Protein AF-A0A8G2E741-F1 (afdb_monomer_lite)

Structure (mmCIF, N/CA/C/O backbone):
data_AF-A0A8G2E741-F1
#
_entry.id   AF-A0A8G2E741-F1
#
loop_
_atom_site.group_PDB
_atom_site.id
_atom_site.type_symbol
_atom_site.label_atom_id
_atom_site.label_alt_id
_atom_site.label_comp_id
_atom_site.label_asym_id
_atom_site.label_entity_id
_atom_site.label_seq_id
_atom_site.pdbx_PDB_ins_code
_atom_site.Cartn_x
_atom_site.Cartn_y
_atom_site.Cartn_z
_atom_site.occupancy
_atom_site.B_iso_or_equiv
_atom_site.auth_seq_id
_atom_site.auth_comp_id
_atom_site.auth_asym_id
_atom_site.auth_atom_id
_atom_site.pdbx_PDB_model_num
ATOM 1 N N . MET A 1 1 ? 28.955 29.747 -35.456 1.00 38.81 1 MET A N 1
ATOM 2 C CA . MET A 1 1 ? 28.127 29.465 -34.266 1.00 38.81 1 MET A CA 1
ATOM 3 C C . MET A 1 1 ? 27.647 28.026 -34.385 1.00 38.81 1 MET A C 1
ATOM 5 O O . MET A 1 1 ? 26.784 27.757 -35.205 1.00 38.81 1 MET A O 1
ATOM 9 N N . MET A 1 2 ? 28.300 27.093 -33.686 1.00 48.16 2 MET A N 1
ATOM 10 C CA . MET A 1 2 ? 27.880 25.687 -33.627 1.00 48.16 2 MET A CA 1
ATOM 11 C C . MET A 1 2 ? 26.699 25.597 -32.660 1.00 48.16 2 MET A C 1
ATOM 13 O O . MET A 1 2 ? 26.872 25.781 -31.458 1.00 48.16 2 MET A O 1
ATOM 17 N N . LEU A 1 3 ? 25.498 25.375 -33.187 1.00 47.22 3 LEU A N 1
ATOM 18 C CA . LEU A 1 3 ? 24.336 25.026 -32.377 1.00 47.22 3 LEU A CA 1
ATOM 19 C C . LEU A 1 3 ? 24.486 23.552 -31.984 1.00 47.22 3 LEU A C 1
ATOM 21 O O . LEU A 1 3 ? 24.174 22.664 -32.777 1.00 47.22 3 LEU A O 1
ATOM 25 N N . CYS A 1 4 ? 25.005 23.295 -30.778 1.00 43.97 4 CYS A N 1
ATOM 26 C CA . CYS A 1 4 ? 24.917 21.983 -30.139 1.00 43.97 4 CYS A CA 1
ATOM 27 C C . CYS A 1 4 ? 23.437 21.627 -29.992 1.00 43.97 4 CYS A C 1
ATOM 29 O O . CYS A 1 4 ? 22.753 22.101 -29.087 1.00 43.97 4 CYS A O 1
ATOM 31 N N . SER A 1 5 ? 22.937 20.816 -30.919 1.00 54.34 5 SER A N 1
ATOM 32 C CA . SER A 1 5 ? 21.635 20.181 -30.787 1.00 54.34 5 SER A CA 1
ATOM 33 C C . SER A 1 5 ? 21.780 19.074 -29.753 1.00 54.34 5 SER A C 1
ATOM 35 O O . SER A 1 5 ? 22.284 17.996 -30.059 1.00 54.34 5 SER A O 1
ATOM 37 N N . CYS A 1 6 ? 21.370 19.347 -28.516 1.00 58.06 6 CYS A N 1
ATOM 38 C CA . CYS A 1 6 ? 21.086 18.301 -27.545 1.00 58.06 6 CYS A CA 1
ATOM 39 C C . CYS A 1 6 ? 19.832 17.573 -28.038 1.00 58.06 6 CYS A C 1
ATOM 41 O O . CYS A 1 6 ? 18.717 17.915 -27.651 1.00 58.06 6 CYS A O 1
ATOM 43 N N . ALA A 1 7 ? 19.997 16.617 -28.952 1.00 56.50 7 ALA A N 1
ATOM 44 C CA . ALA A 1 7 ? 18.971 15.615 -29.170 1.00 56.50 7 ALA A CA 1
ATOM 45 C C . ALA A 1 7 ? 18.855 14.859 -27.844 1.00 56.50 7 ALA A C 1
ATOM 47 O O . ALA A 1 7 ? 19.742 14.087 -27.489 1.00 56.50 7 ALA A O 1
ATOM 48 N N . SER A 1 8 ? 17.825 15.170 -27.056 1.00 59.41 8 SER A N 1
ATOM 49 C CA . SER A 1 8 ? 17.461 14.353 -25.908 1.00 59.41 8 SER A CA 1
ATOM 50 C C . SER A 1 8 ? 17.219 12.956 -26.453 1.00 59.41 8 SER A C 1
ATOM 52 O O . SER A 1 8 ?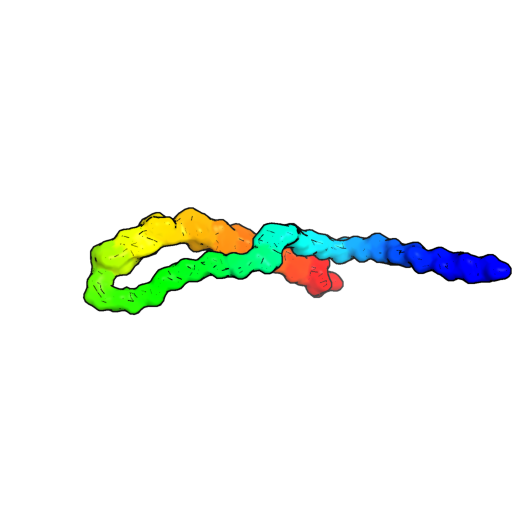 16.268 12.755 -27.209 1.00 59.41 8 SER A O 1
ATOM 54 N N . GLU A 1 9 ? 18.115 12.017 -26.155 1.00 60.12 9 GLU A N 1
ATOM 55 C CA . GLU A 1 9 ? 17.856 10.615 -26.442 1.00 60.12 9 GLU A CA 1
ATOM 56 C C . GLU A 1 9 ? 16.486 10.291 -25.845 1.00 60.12 9 GLU A C 1
ATOM 58 O O . GLU A 1 9 ? 16.240 10.531 -24.658 1.00 60.12 9 GLU A O 1
ATOM 63 N N . LEU A 1 10 ? 15.553 9.852 -26.693 1.00 52.41 10 LEU A N 1
ATOM 64 C CA . LEU A 1 10 ? 14.252 9.410 -26.227 1.00 52.41 10 LEU A CA 1
ATOM 65 C C . LEU A 1 10 ? 14.531 8.199 -25.342 1.00 52.41 10 LEU A C 1
ATOM 67 O O . LEU A 1 10 ? 14.899 7.139 -25.847 1.00 52.41 10 LEU A O 1
ATOM 71 N N . SER A 1 11 ? 14.429 8.385 -24.027 1.00 60.34 11 SER A N 1
ATOM 72 C CA . SER A 1 11 ? 14.626 7.299 -23.078 1.00 60.34 11 SER A CA 1
ATOM 73 C C . SER A 1 11 ? 13.663 6.176 -23.453 1.00 60.34 11 SER A C 1
ATOM 75 O O . SER A 1 11 ? 12.446 6.355 -23.418 1.00 60.34 11 SER A O 1
ATOM 77 N N . THR A 1 12 ? 14.208 5.034 -23.867 1.00 69.50 12 THR A N 1
ATOM 78 C CA . THR A 1 12 ? 13.430 3.818 -24.143 1.00 69.50 12 THR A CA 1
ATOM 79 C C . THR A 1 12 ? 12.922 3.180 -22.855 1.00 69.50 12 THR A C 1
ATOM 81 O O . THR A 1 12 ? 12.086 2.277 -22.901 1.00 69.50 12 THR A O 1
ATOM 84 N N . LEU A 1 13 ? 13.409 3.655 -21.703 1.00 70.00 13 LEU A N 1
ATOM 85 C CA . LEU A 1 13 ? 12.920 3.232 -20.408 1.00 70.00 13 LEU A CA 1
ATOM 86 C C . LEU A 1 13 ? 11.458 3.667 -20.264 1.00 70.00 13 LEU A C 1
ATOM 88 O O . LEU A 1 13 ? 11.123 4.826 -20.534 1.00 70.00 13 LEU A O 1
ATOM 92 N N . PRO A 1 14 ? 10.572 2.762 -19.819 1.00 80.06 14 PRO A N 1
ATOM 93 C CA . PRO A 1 14 ? 9.195 3.128 -19.532 1.00 80.06 14 PRO A CA 1
ATOM 94 C C . PRO A 1 14 ? 9.174 4.295 -18.546 1.00 80.06 14 PRO A C 1
ATOM 96 O O . PRO A 1 14 ? 9.977 4.346 -17.627 1.00 80.06 14 PRO A O 1
ATOM 99 N N . THR A 1 15 ? 8.259 5.244 -18.712 1.00 82.38 15 THR A N 1
ATOM 100 C CA . THR A 1 15 ? 8.023 6.263 -17.682 1.00 82.38 15 THR A CA 1
ATOM 101 C C . THR A 1 15 ? 6.990 5.710 -16.698 1.00 82.38 15 THR A C 1
ATOM 103 O O . THR A 1 15 ? 5.946 5.223 -17.145 1.00 82.38 15 THR A O 1
ATOM 106 N N . PRO A 1 16 ? 7.241 5.736 -15.376 1.00 84.56 16 PRO A N 1
ATOM 107 C CA . PRO A 1 16 ? 6.230 5.345 -14.406 1.00 84.56 16 PRO A CA 1
ATOM 108 C C . PRO A 1 16 ? 5.043 6.304 -14.495 1.00 84.56 16 PRO A C 1
ATOM 110 O O . PRO A 1 16 ? 5.196 7.501 -14.740 1.00 84.56 16 PRO A O 1
ATOM 113 N N . SER A 1 17 ? 3.842 5.768 -14.313 1.00 83.38 17 SER A N 1
ATOM 114 C CA . SER A 1 17 ? 2.624 6.560 -14.446 1.00 83.38 17 SER A CA 1
ATOM 115 C C . SER A 1 17 ? 2.576 7.696 -13.406 1.00 83.38 17 SER A C 1
ATOM 117 O O . SER A 1 17 ? 2.922 7.444 -12.250 1.00 83.38 17 SER A O 1
ATOM 119 N N . PRO A 1 18 ? 2.149 8.926 -13.762 1.00 83.69 18 PRO A N 1
ATOM 120 C CA . PRO A 1 18 ? 2.237 10.091 -12.870 1.00 83.69 18 PRO A CA 1
ATOM 121 C C . PRO A 1 18 ? 1.488 9.943 -11.541 1.00 83.69 18 PRO A C 1
ATOM 123 O O . PRO A 1 18 ? 1.921 10.456 -10.513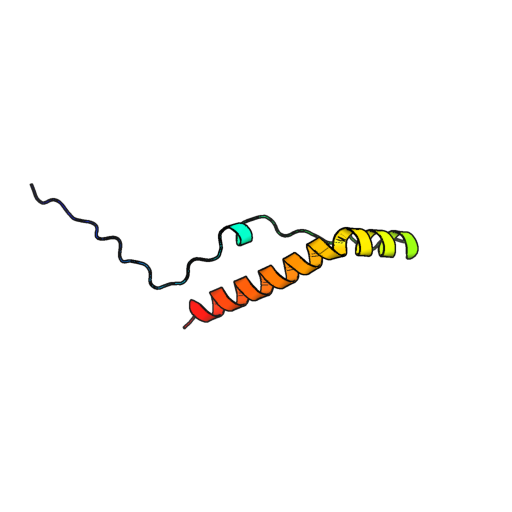 1.00 83.69 18 PRO A O 1
ATOM 126 N N . ASP A 1 19 ? 0.378 9.213 -11.542 1.00 83.75 19 ASP A N 1
ATOM 127 C CA . ASP A 1 19 ? -0.425 8.913 -10.356 1.00 83.75 19 ASP A CA 1
ATOM 128 C C . ASP A 1 19 ? 0.320 8.053 -9.321 1.00 83.75 19 ASP A C 1
ATOM 130 O O . ASP A 1 19 ? 0.029 8.153 -8.132 1.00 83.75 19 ASP A O 1
ATOM 134 N N . LEU A 1 20 ? 1.357 7.310 -9.730 1.00 86.25 20 LEU A N 1
ATOM 135 C CA . LEU A 1 20 ? 2.232 6.571 -8.813 1.00 86.25 20 LEU A CA 1
ATOM 136 C C . LEU A 1 20 ? 3.150 7.472 -7.971 1.00 86.25 20 LEU A C 1
ATOM 138 O O . LEU A 1 20 ? 3.756 6.986 -7.017 1.00 86.25 20 LEU A O 1
ATOM 142 N N . MET A 1 21 ? 3.284 8.754 -8.326 1.00 87.62 21 MET A N 1
ATOM 143 C CA . MET A 1 21 ? 4.104 9.725 -7.585 1.00 87.62 21 MET A CA 1
ATOM 144 C C . MET A 1 21 ? 3.365 10.337 -6.392 1.00 87.62 21 MET A C 1
ATOM 146 O O . MET A 1 21 ? 3.959 11.079 -5.609 1.00 87.62 21 MET A O 1
ATOM 150 N N . SER A 1 22 ? 2.070 10.050 -6.254 1.00 86.25 22 SER A N 1
ATOM 151 C CA . SER A 1 22 ? 1.282 10.498 -5.110 1.00 86.25 22 SER A CA 1
ATOM 152 C C . SER A 1 22 ? 1.563 9.621 -3.885 1.00 86.25 22 SER A C 1
ATOM 154 O O . SER A 1 22 ? 1.837 8.428 -4.038 1.00 86.25 22 SER A O 1
ATOM 156 N N . PRO A 1 23 ? 1.490 10.172 -2.658 1.00 86.62 23 PRO A N 1
ATOM 157 C CA . PRO A 1 23 ? 1.651 9.372 -1.454 1.00 86.62 23 PRO A CA 1
ATOM 158 C C . PRO A 1 23 ? 0.645 8.211 -1.430 1.00 86.62 23 PRO A C 1
ATOM 160 O O . PRO A 1 23 ? -0.545 8.442 -1.662 1.00 86.62 23 PRO A O 1
ATOM 163 N N . PRO A 1 24 ? 1.087 6.976 -1.132 1.00 86.19 24 PRO A N 1
ATOM 164 C CA . PRO A 1 24 ? 0.174 5.856 -1.012 1.00 86.19 24 PRO A CA 1
ATOM 165 C C . PRO A 1 24 ? -0.767 6.086 0.165 1.00 86.19 24 PRO A C 1
ATOM 167 O O . PRO A 1 24 ? -0.372 6.614 1.210 1.00 86.19 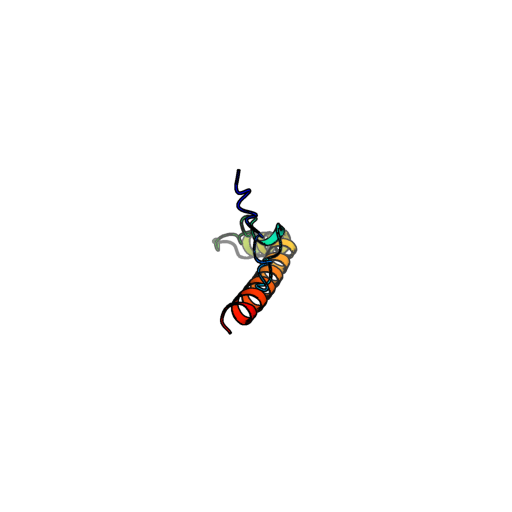24 PRO A O 1
ATOM 170 N N . CYS A 1 25 ? -2.007 5.640 0.012 1.00 87.56 25 CYS A N 1
ATOM 171 C CA . CYS A 1 25 ? -2.922 5.616 1.136 1.00 87.56 25 CYS A CA 1
ATOM 172 C C . CYS A 1 25 ? -2.457 4.595 2.195 1.00 87.56 25 CYS A C 1
ATOM 174 O O . CYS A 1 25 ? -1.675 3.684 1.901 1.00 87.56 25 CYS A O 1
ATOM 176 N N . LYS A 1 26 ? -2.912 4.758 3.439 1.00 85.62 26 LYS A N 1
ATOM 177 C CA . LYS A 1 26 ? -2.502 3.935 4.583 1.00 85.62 26 LYS A CA 1
ATOM 178 C C . LYS A 1 26 ? -3.727 3.332 5.260 1.00 85.62 26 LYS A C 1
ATOM 180 O O . LYS A 1 26 ? -4.750 4.003 5.356 1.00 85.62 26 LYS A O 1
ATOM 185 N N . ALA A 1 27 ? -3.594 2.089 5.718 1.00 87.81 27 ALA A N 1
ATOM 186 C CA . ALA A 1 27 ? -4.543 1.505 6.660 1.00 87.81 27 ALA A CA 1
ATOM 187 C C . ALA A 1 27 ? -4.386 2.179 8.031 1.00 87.81 27 ALA A C 1
ATOM 189 O O . ALA A 1 27 ? -3.319 2.731 8.328 1.00 87.81 27 ALA A O 1
ATOM 190 N N . SER A 1 28 ? -5.436 2.129 8.845 1.00 87.50 28 SER A N 1
ATOM 191 C CA . SER A 1 28 ? -5.340 2.432 10.270 1.00 87.50 28 SER A CA 1
ATOM 192 C C . SER A 1 28 ? -4.485 1.388 10.989 1.00 87.50 28 SER A C 1
ATOM 194 O O . SER A 1 28 ? -4.349 0.248 10.538 1.00 87.50 28 SER A O 1
ATOM 196 N N . ASP A 1 29 ? -3.896 1.791 12.111 1.00 92.06 29 ASP A N 1
ATOM 197 C CA . ASP A 1 29 ? -3.274 0.849 13.038 1.00 92.06 29 ASP A CA 1
ATOM 198 C C . ASP A 1 29 ? -4.361 0.036 13.757 1.00 92.06 29 ASP A C 1
ATOM 200 O O . ASP A 1 29 ? -5.472 0.527 13.952 1.00 92.06 29 ASP A O 1
ATOM 204 N N . ALA A 1 30 ? -4.034 -1.193 14.167 1.00 92.25 30 ALA A N 1
ATOM 205 C CA . ALA A 1 30 ? -4.952 -2.032 14.934 1.00 92.25 30 ALA A CA 1
ATOM 206 C C . ALA A 1 30 ? -5.252 -1.412 16.309 1.00 92.25 30 ALA A C 1
ATOM 208 O O . ALA A 1 30 ? -4.336 -0.988 17.026 1.00 92.25 30 ALA A O 1
ATOM 209 N N . GLY A 1 31 ? -6.531 -1.384 16.672 1.00 94.19 31 GLY A N 1
ATOM 210 C CA . GLY A 1 31 ? -7.040 -0.841 17.915 1.00 94.19 31 GLY A CA 1
ATOM 211 C C . GLY A 1 31 ? -7.248 -1.904 18.993 1.00 94.19 31 GLY A C 1
ATOM 212 O O . GLY A 1 31 ? -6.552 -2.916 19.082 1.00 94.19 31 GLY A O 1
ATOM 213 N N . LYS A 1 32 ? -8.200 -1.621 19.886 1.00 96.38 32 LYS A N 1
ATOM 214 C CA . LYS A 1 32 ? -8.604 -2.501 21.000 1.00 96.38 32 LYS A CA 1
ATOM 215 C C . LYS A 1 32 ? -10.029 -3.042 20.851 1.00 96.38 32 LYS A C 1
ATOM 217 O O . LYS A 1 32 ? -10.453 -3.830 21.693 1.00 96.38 32 LYS A O 1
ATOM 222 N N . ASP A 1 33 ? -10.757 -2.575 19.841 1.00 97.31 33 ASP A N 1
ATOM 223 C CA . ASP A 1 33 ? -12.147 -2.915 19.558 1.00 97.31 33 ASP A CA 1
ATOM 224 C C . ASP A 1 33 ? -12.226 -3.437 18.122 1.00 97.31 33 ASP A C 1
ATOM 226 O O . ASP A 1 33 ? -11.905 -2.729 17.169 1.00 97.31 33 ASP A O 1
ATOM 230 N N . SER A 1 34 ? -12.616 -4.704 17.981 1.00 96.25 34 SER A N 1
ATOM 231 C CA . SER A 1 34 ? -12.655 -5.369 16.682 1.00 96.25 34 SER A CA 1
ATOM 232 C C . SER A 1 34 ? -13.727 -4.814 15.752 1.00 96.25 34 SER A C 1
ATOM 234 O O . SER A 1 34 ? -13.557 -4.894 14.538 1.00 96.25 34 SER A O 1
ATOM 236 N N . ASP A 1 35 ? -14.828 -4.295 16.296 1.00 97.88 35 ASP A N 1
ATOM 237 C CA . ASP A 1 35 ? -15.935 -3.792 15.486 1.00 97.88 35 ASP A CA 1
ATOM 238 C C . ASP A 1 35 ? -15.584 -2.405 14.931 1.00 97.88 35 ASP A C 1
ATOM 240 O O . ASP A 1 35 ? -15.851 -2.123 13.760 1.00 97.88 35 ASP A O 1
ATOM 244 N N . GLU A 1 36 ? -14.914 -1.569 15.734 1.00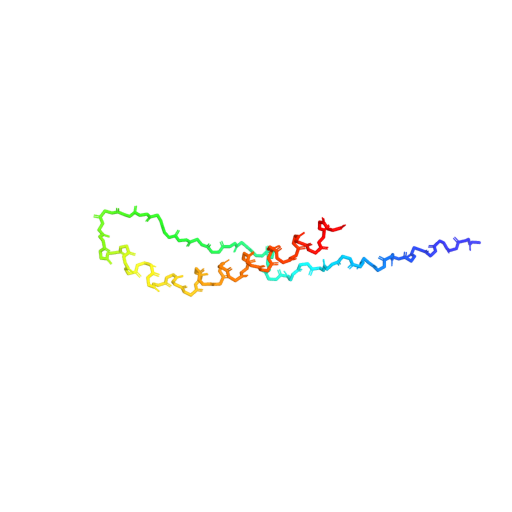 96.56 36 GLU A N 1
ATOM 245 C CA . GLU A 1 36 ? -14.360 -0.286 15.279 1.00 96.56 36 GLU A CA 1
ATOM 246 C C . GLU A 1 36 ? -13.271 -0.488 14.212 1.00 96.56 36 GLU A C 1
ATOM 248 O O . GLU A 1 36 ? -13.299 0.171 13.169 1.00 96.56 36 GLU A O 1
ATOM 253 N N . ASP A 1 37 ? -12.356 -1.439 14.428 1.00 95.88 37 ASP A N 1
ATOM 254 C CA . ASP A 1 37 ? -11.301 -1.766 13.462 1.00 95.88 37 ASP A CA 1
ATOM 255 C C . ASP A 1 37 ? -11.891 -2.303 12.144 1.00 95.88 37 ASP A C 1
ATOM 257 O O . ASP A 1 37 ? -11.501 -1.866 11.059 1.00 95.88 37 ASP A O 1
ATOM 261 N N . LEU A 1 38 ? -12.887 -3.197 12.217 1.00 95.12 38 LEU A N 1
ATOM 262 C CA . LEU A 1 38 ? -13.571 -3.724 11.033 1.00 95.12 38 LEU A CA 1
ATOM 263 C C . LEU A 1 38 ? -14.272 -2.614 10.240 1.00 95.12 38 LEU A C 1
ATOM 265 O O . LEU A 1 38 ? -14.232 -2.611 9.007 1.00 95.12 38 LEU A O 1
ATOM 269 N N . GLN A 1 39 ? -14.916 -1.672 10.927 1.00 96.00 39 GLN A N 1
ATOM 270 C CA . GLN A 1 39 ? -15.562 -0.539 10.274 1.00 96.00 39 GLN A CA 1
ATOM 271 C C . GLN A 1 39 ? -14.533 0.346 9.549 1.00 96.00 39 GLN A C 1
ATOM 273 O O . GLN A 1 39 ? -14.748 0.703 8.387 1.00 96.00 39 GLN A O 1
ATOM 278 N N . ALA A 1 40 ? -13.391 0.639 10.178 1.00 94.38 40 ALA A N 1
ATOM 279 C CA . ALA A 1 40 ? -12.302 1.396 9.556 1.00 94.38 40 ALA A CA 1
A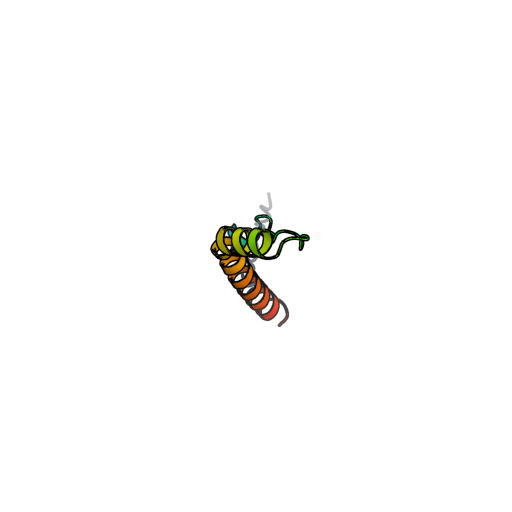TOM 280 C C . ALA A 1 40 ? -11.708 0.675 8.326 1.00 94.38 40 ALA A C 1
ATOM 282 O O . ALA A 1 40 ? -11.435 1.303 7.294 1.00 94.38 40 ALA A O 1
ATOM 283 N N . ASP A 1 41 ? -11.569 -0.651 8.384 1.00 93.31 41 ASP A N 1
ATOM 284 C CA . ASP A 1 41 ? -11.130 -1.472 7.250 1.00 93.31 41 ASP A CA 1
ATOM 285 C C . ASP A 1 41 ? -12.114 -1.400 6.069 1.00 93.31 41 ASP A C 1
ATOM 287 O O . ASP A 1 41 ? -11.705 -1.273 4.908 1.00 93.31 41 ASP A O 1
ATOM 291 N N . ILE A 1 42 ? -13.424 -1.442 6.344 1.00 94.81 42 ILE A N 1
ATOM 292 C CA . ILE A 1 42 ? -14.470 -1.308 5.319 1.00 94.81 42 ILE A CA 1
ATOM 293 C C . ILE A 1 42 ? -14.402 0.072 4.660 1.00 94.81 42 ILE A C 1
ATOM 295 O O . ILE A 1 42 ? -14.443 0.170 3.430 1.00 94.81 42 ILE A O 1
ATOM 299 N N . GLU A 1 43 ? -14.264 1.136 5.449 1.00 94.00 43 GLU A N 1
ATOM 300 C CA . GLU A 1 43 ? -14.191 2.512 4.945 1.00 94.00 43 GLU A CA 1
ATOM 301 C C . GLU A 1 43 ? -12.934 2.760 4.095 1.00 94.00 43 GLU A C 1
ATOM 303 O O . GLU A 1 43 ? -12.964 3.537 3.137 1.00 94.00 43 GLU A O 1
ATOM 308 N N . THR A 1 44 ? -11.840 2.049 4.374 1.00 93.50 44 THR A N 1
ATOM 309 C CA . THR A 1 44 ? -10.560 2.199 3.662 1.00 93.50 44 THR A CA 1
ATOM 310 C C . THR A 1 44 ? -10.347 1.194 2.523 1.00 93.50 44 THR A C 1
ATOM 312 O O . THR A 1 44 ? -9.384 1.326 1.756 1.00 93.50 44 THR A O 1
ATOM 315 N N . VAL A 1 45 ? -11.265 0.239 2.313 1.00 94.75 45 VAL A N 1
ATOM 316 C CA . VAL A 1 45 ? -11.099 -0.882 1.365 1.00 94.75 45 VAL A CA 1
ATOM 317 C C . VAL A 1 45 ? -10.775 -0.441 -0.066 1.00 94.75 45 VAL A C 1
ATOM 319 O O . VAL A 1 45 ? -9.946 -1.054 -0.747 1.00 94.75 45 VAL A O 1
ATOM 322 N N . GLN A 1 46 ? -11.394 0.643 -0.544 1.00 94.62 46 GLN A N 1
ATOM 323 C CA . GLN A 1 46 ? -11.158 1.154 -1.897 1.00 94.62 46 GLN A CA 1
ATOM 324 C C . GLN A 1 46 ? -9.751 1.734 -2.039 1.00 94.62 46 GLN A C 1
ATOM 326 O O . GLN A 1 46 ? -9.082 1.488 -3.045 1.00 94.62 46 GLN A O 1
ATOM 331 N N . CYS A 1 47 ? -9.276 2.439 -1.012 1.00 92.38 47 CYS A N 1
ATOM 332 C CA . CYS A 1 47 ? -7.915 2.952 -0.975 1.00 92.38 47 CYS A CA 1
ATOM 333 C C . CYS A 1 47 ? -6.914 1.785 -0.988 1.00 92.38 47 CYS A C 1
ATOM 335 O O . CYS A 1 47 ? -6.019 1.748 -1.834 1.00 92.38 47 C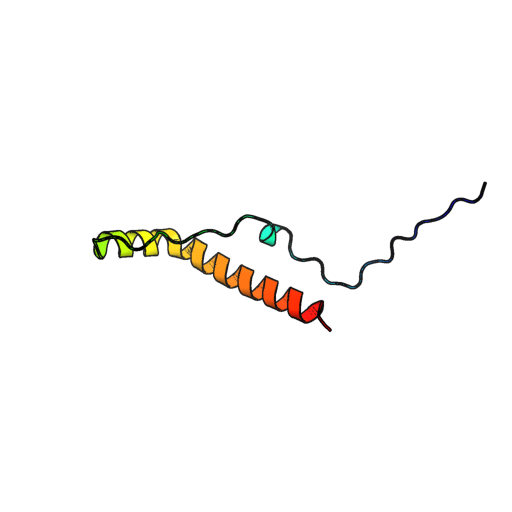YS A O 1
ATOM 337 N N . LEU A 1 48 ? -7.096 0.782 -0.124 1.00 93.62 48 LEU A N 1
ATOM 338 C CA . LEU A 1 48 ? -6.171 -0.352 -0.025 1.00 93.62 48 LEU A CA 1
ATOM 339 C C . LEU A 1 48 ? -6.150 -1.196 -1.306 1.00 93.62 48 LEU A C 1
ATOM 341 O O . LEU A 1 48 ? -5.106 -1.728 -1.701 1.00 93.62 48 LEU A O 1
ATOM 345 N N . ARG A 1 49 ? -7.286 -1.278 -2.006 1.00 94.62 49 ARG A N 1
ATOM 346 C CA . ARG A 1 49 ? -7.354 -1.863 -3.347 1.00 94.62 49 ARG A CA 1
ATOM 347 C C . ARG A 1 49 ? -6.484 -1.090 -4.338 1.00 94.62 49 ARG A C 1
ATOM 349 O O . ARG A 1 49 ? -5.720 -1.724 -5.066 1.00 94.62 49 ARG A O 1
ATOM 356 N N . GLN A 1 50 ? -6.574 0.239 -4.359 1.00 92.94 50 GLN A N 1
ATOM 357 C CA . GLN A 1 50 ? -5.758 1.073 -5.243 1.00 92.94 50 GLN A CA 1
ATOM 358 C C . GLN A 1 50 ? -4.264 0.931 -4.927 1.00 92.94 50 GLN A C 1
ATOM 360 O O . GLN A 1 50 ? -3.471 0.681 -5.830 1.00 92.94 50 GLN A O 1
ATOM 365 N N . LEU A 1 51 ? -3.896 0.931 -3.643 1.00 93.00 51 LEU A N 1
ATOM 366 C CA . LEU A 1 51 ? -2.522 0.688 -3.200 1.00 93.00 51 LEU A CA 1
ATOM 367 C C . LEU A 1 51 ? -1.956 -0.631 -3.754 1.00 93.00 51 LEU A C 1
ATOM 369 O O . LEU A 1 51 ? -0.806 -0.699 -4.197 1.00 93.00 51 LEU A O 1
ATOM 373 N N . ARG A 1 52 ? -2.764 -1.699 -3.755 1.00 94.94 52 ARG A N 1
ATOM 374 C CA . ARG A 1 52 ? -2.358 -2.996 -4.312 1.00 94.94 52 ARG A CA 1
ATOM 375 C C . ARG A 1 52 ? -2.128 -2.926 -5.823 1.00 94.94 52 ARG A C 1
ATOM 377 O O . ARG A 1 52 ? -1.179 -3.539 -6.311 1.00 94.94 52 ARG A O 1
ATOM 384 N N . LEU A 1 53 ? -2.960 -2.187 -6.552 1.00 93.69 53 LEU A N 1
ATOM 385 C CA . LEU A 1 53 ? -2.778 -1.966 -7.989 1.00 93.69 53 LEU A CA 1
ATOM 386 C C . LEU A 1 53 ? -1.500 -1.174 -8.276 1.00 93.69 53 LEU A C 1
ATOM 388 O O . LEU A 1 53 ? -0.713 -1.573 -9.136 1.00 93.69 53 LEU A O 1
ATOM 392 N N . ASP A 1 54 ? -1.247 -0.113 -7.516 1.00 93.19 54 ASP A N 1
ATOM 393 C CA . ASP A 1 54 ? -0.054 0.720 -7.676 1.00 93.19 54 ASP A CA 1
ATOM 394 C C . ASP A 1 54 ? 1.225 -0.067 -7.396 1.00 93.19 54 ASP A C 1
ATOM 396 O O . ASP A 1 54 ? 2.199 0.039 -8.144 1.00 93.19 54 ASP A O 1
ATOM 400 N N . LYS A 1 55 ? 1.201 -0.967 -6.405 1.00 93.19 55 LYS A N 1
ATOM 401 C CA . LYS A 1 55 ? 2.296 -1.916 -6.169 1.00 93.19 55 LYS A CA 1
ATOM 402 C C . LYS A 1 55 ? 2.590 -2.776 -7.401 1.00 93.19 55 LYS A C 1
ATOM 404 O O . LYS A 1 55 ? 3.757 -2.932 -7.756 1.00 93.19 55 LYS A O 1
ATOM 409 N N . TYR A 1 56 ? 1.574 -3.334 -8.062 1.00 94.19 56 TYR A N 1
ATOM 410 C CA . TYR A 1 56 ? 1.794 -4.145 -9.266 1.00 94.19 56 TYR A CA 1
ATOM 411 C C . TYR A 1 56 ? 2.353 -3.327 -10.429 1.00 94.19 56 TYR A C 1
ATOM 413 O O . TYR A 1 56 ? 3.217 -3.810 -11.160 1.00 94.19 56 TYR A O 1
ATOM 421 N N . ARG A 1 57 ? 1.915 -2.076 -10.573 1.00 92.38 57 ARG A N 1
ATOM 422 C CA . ARG A 1 57 ? 2.433 -1.162 -11.598 1.00 92.38 57 ARG A CA 1
ATOM 423 C C . ARG A 1 57 ? 3.896 -0.816 -11.348 1.00 92.38 57 ARG A C 1
ATOM 425 O O . ARG A 1 57 ? 4.696 -0.900 -12.277 1.00 92.38 57 ARG A O 1
ATOM 432 N N . TRP A 1 58 ? 4.272 -0.543 -10.099 1.00 91.88 58 TRP A N 1
ATOM 433 C CA . TRP A 1 58 ? 5.673 -0.370 -9.715 1.00 91.88 58 TRP A CA 1
ATOM 434 C C . TRP A 1 58 ? 6.508 -1.618 -9.985 1.00 91.88 58 TRP A C 1
ATOM 436 O O . TRP A 1 58 ? 7.586 -1.522 -10.562 1.00 91.88 58 TRP A O 1
ATOM 446 N N . GLN A 1 59 ? 6.011 -2.802 -9.624 1.00 93.38 59 GLN A N 1
ATOM 447 C CA . GLN A 1 59 ? 6.705 -4.058 -9.913 1.00 93.38 59 GLN A CA 1
ATOM 448 C C . GLN A 1 59 ? 6.915 -4.269 -11.417 1.00 93.38 59 GLN A C 1
ATOM 450 O O . GLN A 1 59 ? 7.992 -4.703 -11.820 1.00 93.38 59 GLN A O 1
ATOM 455 N N . ALA A 1 60 ? 5.913 -3.961 -12.243 1.00 91.00 60 ALA A N 1
ATOM 456 C CA . ALA A 1 60 ? 6.024 -4.045 -13.695 1.00 91.00 60 ALA A CA 1
ATOM 457 C C . ALA A 1 60 ? 7.070 -3.063 -14.243 1.00 91.00 60 ALA A C 1
ATOM 459 O O . ALA A 1 60 ? 7.920 -3.467 -15.033 1.00 91.00 60 ALA A O 1
ATOM 460 N N . TYR A 1 61 ? 7.054 -1.813 -13.770 1.00 90.19 61 TYR A N 1
ATOM 461 C CA . TYR A 1 61 ? 8.069 -0.815 -14.104 1.00 90.19 61 TYR A CA 1
ATOM 462 C C . TYR A 1 61 ? 9.477 -1.303 -13.742 1.00 90.19 61 TYR A C 1
ATOM 464 O O . TYR A 1 61 ? 10.344 -1.350 -14.610 1.00 90.19 61 TYR A O 1
ATOM 472 N N . TYR A 1 62 ? 9.691 -1.747 -12.497 1.00 90.94 62 TYR A N 1
ATOM 473 C CA . TYR A 1 62 ? 11.000 -2.225 -12.046 1.00 90.94 62 TYR A CA 1
ATOM 474 C C . TYR A 1 62 ? 11.514 -3.395 -12.884 1.00 90.94 62 TYR A C 1
ATOM 476 O O . TYR A 1 62 ? 12.673 -3.384 -13.278 1.00 90.94 62 TYR A O 1
ATOM 484 N N . ARG A 1 63 ? 10.652 -4.363 -13.221 1.00 90.19 63 ARG A N 1
ATOM 485 C CA . ARG A 1 63 ? 11.017 -5.481 -14.107 1.00 90.19 63 ARG A CA 1
ATOM 486 C C . ARG A 1 63 ? 11.426 -5.028 -15.505 1.00 90.19 63 ARG A C 1
ATOM 488 O O . ARG A 1 63 ? 12.219 -5.711 -16.140 1.00 90.19 63 ARG A O 1
ATOM 495 N N . ALA A 1 64 ? 10.847 -3.943 -16.009 1.00 88.38 64 ALA A N 1
ATOM 496 C CA . ALA A 1 64 ? 11.145 -3.430 -17.339 1.00 88.38 64 ALA A CA 1
ATOM 497 C C . ALA A 1 64 ? 12.448 -2.617 -17.379 1.00 88.38 64 ALA A C 1
ATOM 499 O O . ALA A 1 64 ? 13.123 -2.631 -18.399 1.00 88.38 64 ALA A O 1
ATOM 500 N N . VAL A 1 65 ? 12.813 -1.939 -16.283 1.00 88.94 65 VAL A N 1
ATOM 501 C CA . VAL A 1 65 ? 14.054 -1.142 -16.202 1.00 88.94 65 VAL A CA 1
ATOM 502 C C . VAL A 1 65 ? 15.261 -1.913 -15.660 1.00 88.94 65 VAL A C 1
ATOM 504 O O . VAL A 1 65 ? 16.376 -1.415 -15.744 1.00 88.94 65 VAL A O 1
ATOM 507 N N . SER A 1 66 ? 15.057 -3.093 -15.067 1.00 84.50 66 SER A N 1
ATOM 508 C CA . SER A 1 66 ? 16.131 -3.940 -14.523 1.00 84.50 66 SER A CA 1
ATOM 509 C C . SER A 1 66 ? 16.649 -5.008 -15.500 1.00 84.50 66 SER A C 1
ATOM 511 O O . SER A 1 66 ? 17.326 -5.933 -15.053 1.00 84.50 66 SER A O 1
ATOM 513 N N . GLN A 1 67 ? 16.252 -4.952 -16.774 1.00 61.09 67 GLN A N 1
ATOM 514 C CA . GLN A 1 67 ? 16.725 -5.830 -17.855 1.00 61.09 67 GLN A CA 1
ATOM 515 C C . GLN A 1 67 ? 17.876 -5.164 -18.603 1.00 61.09 67 GLN A C 1
ATOM 517 O O . GLN A 1 67 ? 18.794 -5.909 -19.007 1.00 61.09 67 GLN A O 1
#

Organism: Raoultella planticola (NCBI:txid575)

Radius of gyration: 20.47 Å; chains: 1; bounding box: 44×35×55 Å

pLDDT: mean 83.67, std 15.41, range [38.81, 97.88]

Secondary structure (DSSP, 8-state):
------------SPPPPGGGGSPPP-PPPP-S-HHHHHHHHHHHHHHHHHHHHHHHHHHHHHHHH--

Sequence (67 aa):
MMLCSCASELSTLPTPSPDLMSPPCKASDAGKDSDEDLQADIETVQCLRQLRLDKYRWQAYYRAVSQ

Foldseek 3Di:
DDDPPPPPDPPPQDDQDPVLVDDQDDQDDDDDDPVVSVVSCVVCVVSVVVSVVSVVSVVVSCVRVVD